Protein AF-A0A352A3E3-F1 (afdb_monomer_lite)

Foldseek 3Di:
DAEDEDDDDDDDDDDDDPVVSVVVVVVVVVCLPLLNVLLVCLVVVHARPDLVNLDLVNSVVSCVVVVNDHDPVSSVSSVVVSVCVVPHHYDYDDDAPLVVVLVVLVVCQVVVVVVVLVVVLVVCVVVVDDSVVSVPVVDPVSVVVSVVVSVVVSVVSRPD

pLDDT: mean 92.01, std 4.52, range [72.94, 98.19]

Secondary structure (DSSP, 8-state):
--EEE-------PPS--HHHHHHHHHHHHHHTSHHHHHHHHHHHTPPPSSTTTS-HHHHHHHHHHTT----HHHHHHHHHHHHHHHHSEEE-PPP-TTHHHHHHHHHHHHHHHHHHHHHHHHHHHHTT--HHHHHTTSSHHHHHHHHHHHHHHHHHHHH-

Sequence (160 aa):
SRIAVQQGAGFAVTKNTETKEYASTVFLKWITDADRNLLFSSQSSYLPVKTRANDYEYMINLLKVKEVNITENVEKTLNIAIEQTKTYELYTSKAFNNGTEARKILEKSLLNKALEDKEKIKKEVDLGGVKEEIIEKCNNESFESWFNELEKVLNVTIYN

Radius of gyration: 23.0 Å; chains: 1; bounding box: 42×45×64 Å

Structure (mmCIF, N/CA/C/O backbone):
data_AF-A0A352A3E3-F1
#
_entry.id   AF-A0A352A3E3-F1
#
loop_
_atom_site.group_PDB
_atom_site.id
_atom_site.type_symbol
_atom_site.label_atom_id
_atom_site.label_alt_id
_atom_site.label_comp_id
_atom_site.label_asym_id
_atom_site.label_entity_id
_atom_site.label_seq_id
_atom_site.pdbx_PDB_ins_code
_atom_site.Cartn_x
_atom_site.Cartn_y
_atom_site.Cartn_z
_atom_site.occupancy
_atom_site.B_iso_or_equiv
_atom_site.auth_seq_id
_atom_site.auth_comp_id
_atom_site.auth_asym_id
_atom_site.auth_atom_id
_atom_site.pdbx_PDB_model_num
ATOM 1 N N . SER A 1 1 ? -20.157 -7.411 -6.256 1.00 72.94 1 SER A N 1
ATOM 2 C CA . SER A 1 1 ? -18.822 -7.420 -6.890 1.00 72.94 1 SER A CA 1
ATOM 3 C C . SER A 1 1 ? -17.771 -7.351 -5.798 1.00 72.94 1 SER A C 1
ATOM 5 O O . SER A 1 1 ? -18.022 -6.653 -4.821 1.00 72.94 1 SER A O 1
ATOM 7 N N . ARG A 1 2 ? -16.643 -8.068 -5.898 1.00 91.62 2 ARG A N 1
ATOM 8 C CA . ARG A 1 2 ? -15.496 -7.817 -5.005 1.00 91.62 2 ARG A CA 1
ATOM 9 C C . ARG A 1 2 ? -14.701 -6.653 -5.598 1.00 91.62 2 ARG A C 1
ATOM 11 O O . ARG A 1 2 ? -14.356 -6.715 -6.773 1.00 91.62 2 ARG A O 1
ATOM 18 N N . ILE A 1 3 ? -14.477 -5.601 -4.818 1.00 91.25 3 ILE A N 1
ATOM 19 C CA . ILE A 1 3 ? -13.818 -4.366 -5.263 1.00 91.25 3 ILE A CA 1
ATOM 20 C C . ILE A 1 3 ? -12.516 -4.213 -4.476 1.00 91.25 3 ILE A C 1
ATOM 22 O O . ILE A 1 3 ? -12.510 -4.427 -3.263 1.00 91.25 3 ILE A O 1
ATOM 26 N N . ALA A 1 4 ? -11.425 -3.853 -5.152 1.00 89.81 4 ALA A N 1
ATOM 27 C CA . ALA A 1 4 ? -10.144 -3.562 -4.509 1.00 89.81 4 ALA A CA 1
ATOM 28 C C . ALA A 1 4 ? -9.565 -2.233 -5.007 1.00 89.81 4 ALA A C 1
ATOM 30 O O . ALA A 1 4 ? -9.546 -1.951 -6.206 1.00 89.81 4 ALA A O 1
ATOM 31 N N . VAL A 1 5 ? -9.066 -1.420 -4.071 1.00 87.69 5 VAL A N 1
ATOM 32 C CA . VAL A 1 5 ? -8.301 -0.214 -4.404 1.00 87.69 5 VAL A CA 1
ATOM 33 C C . VAL A 1 5 ? -6.963 -0.640 -4.995 1.00 87.69 5 VAL A C 1
ATOM 35 O O . VAL A 1 5 ? -6.206 -1.372 -4.360 1.00 87.69 5 VAL A O 1
ATOM 38 N N . GLN A 1 6 ? -6.628 -0.111 -6.165 1.00 85.75 6 GLN A N 1
ATOM 39 C CA . GLN A 1 6 ? -5.294 -0.207 -6.736 1.00 85.75 6 GLN A CA 1
ATOM 40 C C . GLN A 1 6 ? -4.530 1.099 -6.488 1.00 85.75 6 GLN A C 1
ATOM 42 O O . GLN A 1 6 ? -4.910 2.169 -6.977 1.00 85.75 6 GLN A O 1
ATOM 47 N N . GLN A 1 7 ? -3.420 1.003 -5.755 1.00 79.44 7 GLN A N 1
ATOM 48 C CA . GLN A 1 7 ? -2.441 2.081 -5.627 1.00 79.44 7 GLN A CA 1
ATOM 49 C C . GLN A 1 7 ? -1.139 1.647 -6.295 1.00 79.44 7 GLN A C 1
ATOM 51 O O . GLN A 1 7 ? -0.550 0.633 -5.931 1.00 79.44 7 GLN A O 1
ATOM 56 N N . GLY A 1 8 ? -0.718 2.398 -7.309 1.00 76.69 8 GLY A N 1
ATOM 57 C CA . GLY A 1 8 ? 0.560 2.188 -7.978 1.00 76.69 8 GLY A CA 1
ATOM 58 C C . GLY A 1 8 ? 1.622 3.154 -7.464 1.00 76.69 8 GLY A C 1
ATOM 59 O O . GLY A 1 8 ? 1.307 4.264 -7.039 1.00 76.69 8 GLY A O 1
ATOM 60 N N . ALA A 1 9 ? 2.885 2.753 -7.575 1.00 73.69 9 ALA A N 1
ATOM 61 C CA . ALA A 1 9 ? 3.996 3.693 -7.603 1.00 73.69 9 ALA A CA 1
ATOM 62 C C . ALA A 1 9 ? 4.257 4.109 -9.057 1.00 73.69 9 ALA A C 1
ATOM 64 O O . ALA A 1 9 ? 4.229 3.280 -9.968 1.00 73.69 9 ALA A O 1
ATOM 65 N N . GLY A 1 10 ? 4.485 5.402 -9.274 1.00 80.62 10 GLY A N 1
ATOM 66 C CA . GLY A 1 10 ? 4.857 5.948 -10.574 1.00 80.62 10 GLY A CA 1
ATOM 67 C C . GLY A 1 10 ? 6.340 6.287 -10.623 1.00 80.62 10 GLY A C 1
ATOM 68 O O . GLY A 1 10 ? 6.933 6.669 -9.617 1.00 80.62 10 GLY A O 1
ATOM 69 N N . PHE A 1 11 ? 6.925 6.202 -11.813 1.00 87.25 11 PHE A N 1
ATOM 70 C CA . PHE A 1 11 ? 8.217 6.814 -12.097 1.00 87.25 11 PHE A CA 1
ATOM 71 C C . PHE A 1 11 ? 7.994 8.124 -12.850 1.00 87.25 11 PHE A C 1
ATOM 73 O O . PHE A 1 11 ? 7.153 8.187 -13.746 1.00 87.25 11 PHE A O 1
ATOM 80 N N . ALA A 1 12 ? 8.765 9.154 -12.512 1.00 90.50 12 ALA A N 1
ATOM 81 C CA . ALA A 1 12 ? 8.785 10.420 -13.234 1.00 90.50 12 ALA A CA 1
ATOM 82 C C . ALA A 1 12 ? 10.210 10.716 -13.706 1.00 90.50 12 ALA A C 1
ATOM 84 O O . ALA A 1 12 ? 11.168 10.545 -12.950 1.00 90.50 12 ALA A O 1
ATOM 85 N N . VAL A 1 13 ? 10.344 11.173 -14.950 1.00 92.50 13 VAL A N 1
ATOM 86 C CA . VAL A 1 13 ? 11.597 11.732 -15.464 1.00 92.50 13 VAL A CA 1
ATOM 87 C C . VAL A 1 13 ? 11.525 13.241 -15.280 1.00 92.50 13 VAL A C 1
ATOM 89 O O . VAL A 1 13 ? 10.585 13.883 -15.745 1.00 92.50 13 VAL A O 1
ATOM 92 N N . THR A 1 14 ? 12.487 13.805 -14.557 1.00 93.81 14 THR A N 1
ATOM 93 C CA . THR A 1 14 ? 12.590 15.251 -14.355 1.00 93.81 14 THR A CA 1
ATOM 94 C C . THR A 1 14 ? 13.481 15.872 -15.422 1.00 93.81 14 THR A C 1
ATOM 96 O O . THR A 1 14 ? 14.372 15.214 -15.959 1.00 93.81 14 THR A O 1
ATOM 99 N N . LYS A 1 15 ? 13.243 17.154 -15.718 1.00 95.62 15 LYS A N 1
ATOM 100 C CA . LYS A 1 15 ? 13.989 17.895 -16.739 1.00 95.62 15 LYS A CA 1
ATOM 101 C C . LYS A 1 15 ? 15.498 17.842 -16.472 1.00 95.62 15 LYS A C 1
ATOM 103 O O . LYS A 1 15 ? 15.952 18.219 -15.389 1.00 95.62 15 LYS A O 1
ATOM 108 N N . ASN A 1 16 ? 16.266 17.404 -17.463 1.00 96.00 16 ASN A N 1
ATOM 109 C CA . ASN A 1 16 ? 17.717 17.264 -17.401 1.00 96.00 16 ASN A CA 1
ATOM 110 C C . ASN A 1 16 ? 18.347 17.378 -18.805 1.00 96.00 16 ASN A C 1
ATOM 112 O O . ASN A 1 16 ? 17.756 17.943 -19.720 1.00 96.00 16 ASN A O 1
ATOM 116 N N . THR A 1 17 ? 19.577 16.888 -18.979 1.00 97.88 17 THR A N 1
ATOM 117 C CA . THR A 1 17 ? 20.173 16.723 -20.309 1.00 97.88 17 THR A CA 1
ATOM 118 C C . THR A 1 17 ? 19.484 15.596 -21.074 1.00 97.88 17 THR A C 1
ATOM 120 O O . THR A 1 17 ? 19.118 14.576 -20.485 1.00 97.88 17 THR A O 1
ATOM 123 N N . GLU A 1 18 ? 19.404 15.731 -22.398 1.00 97.50 18 GLU A N 1
ATOM 124 C CA . GLU A 1 18 ? 18.793 14.736 -23.292 1.00 97.50 18 GLU A CA 1
ATOM 125 C C . GLU A 1 18 ? 19.356 13.323 -23.066 1.00 97.50 18 GLU A C 1
ATOM 127 O O . GLU A 1 18 ? 18.613 12.351 -22.966 1.00 97.50 18 GLU A O 1
ATOM 132 N N . THR A 1 19 ? 20.674 13.200 -22.876 1.00 98.19 19 THR A N 1
ATOM 133 C CA . THR A 1 19 ? 21.323 11.912 -22.589 1.00 98.19 19 THR A CA 1
ATOM 134 C C . THR A 1 19 ? 20.812 11.267 -21.300 1.00 98.19 19 THR A C 1
ATOM 136 O O . THR A 1 19 ? 20.608 10.054 -21.264 1.00 98.19 19 THR A O 1
ATOM 139 N N . LYS A 1 20 ? 20.604 12.051 -20.234 1.00 97.88 20 LYS A N 1
ATOM 140 C CA . LYS A 1 20 ? 20.118 11.529 -18.948 1.00 97.88 20 LYS A CA 1
ATOM 141 C C . LYS A 1 20 ? 18.644 11.154 -19.029 1.00 97.88 20 LYS A C 1
ATOM 143 O O . LYS A 1 20 ? 18.279 10.082 -18.562 1.00 97.88 20 LYS A O 1
ATOM 148 N N . GLU A 1 21 ? 17.827 11.987 -19.665 1.00 98.00 21 GLU A N 1
ATOM 149 C CA . GLU A 1 21 ? 16.402 11.709 -19.885 1.00 98.00 21 GLU A CA 1
ATOM 150 C C . GLU A 1 21 ? 16.200 10.445 -20.742 1.00 98.00 21 GLU A C 1
ATOM 152 O O . GLU A 1 21 ? 15.387 9.572 -20.411 1.00 98.00 21 GLU A O 1
ATOM 157 N N . TYR A 1 22 ? 17.005 10.285 -21.799 1.00 97.75 22 TYR A N 1
ATOM 158 C CA . TYR A 1 22 ? 17.016 9.078 -22.622 1.00 97.75 22 TYR A CA 1
ATOM 159 C C . TYR A 1 22 ? 17.450 7.847 -21.819 1.00 97.75 22 TYR A C 1
ATOM 161 O O . TYR A 1 22 ? 16.757 6.828 -21.833 1.00 97.75 22 TYR A O 1
ATOM 1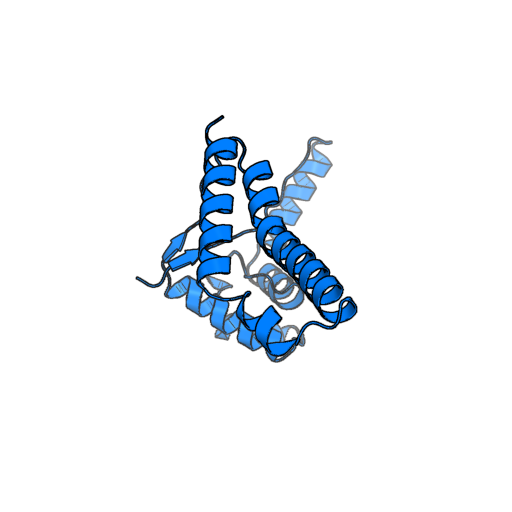69 N N . ALA A 1 23 ? 18.545 7.939 -21.055 1.00 97.75 23 ALA A N 1
ATOM 170 C CA . ALA A 1 23 ? 19.007 6.845 -20.201 1.00 97.75 23 ALA A CA 1
ATOM 171 C C . ALA A 1 23 ? 17.950 6.431 -19.159 1.00 97.75 23 ALA A C 1
ATOM 173 O O . ALA A 1 23 ? 17.724 5.235 -18.964 1.00 97.75 23 ALA A O 1
ATOM 174 N N . SER A 1 24 ? 17.246 7.393 -18.548 1.00 97.50 24 SER A N 1
ATOM 175 C CA . SER A 1 24 ? 16.110 7.115 -17.660 1.00 97.50 24 SER A CA 1
ATOM 176 C C . SER A 1 24 ? 15.004 6.349 -18.385 1.00 97.50 24 SER A C 1
ATOM 178 O O . SER A 1 24 ? 14.495 5.366 -17.854 1.00 97.50 24 SER A O 1
ATOM 180 N N . THR A 1 25 ? 14.673 6.727 -19.620 1.00 95.94 25 THR A N 1
ATOM 181 C CA . THR A 1 25 ? 13.659 6.026 -20.426 1.00 95.94 25 THR A CA 1
ATOM 182 C C . THR A 1 25 ? 14.080 4.590 -20.757 1.00 95.94 25 THR A C 1
ATOM 184 O O . THR A 1 25 ? 13.271 3.664 -20.648 1.00 95.94 25 THR A O 1
ATOM 187 N N . VAL A 1 26 ? 15.355 4.370 -21.102 1.00 97.50 26 VAL A N 1
ATOM 188 C CA . VAL A 1 26 ? 15.902 3.021 -21.330 1.00 97.50 26 VAL A CA 1
ATOM 189 C C . VAL A 1 26 ? 15.830 2.183 -20.054 1.00 97.50 26 VAL A C 1
ATOM 191 O O . VAL A 1 26 ? 15.393 1.034 -20.110 1.00 97.50 26 VAL A O 1
ATOM 194 N N . PHE A 1 27 ? 16.192 2.756 -18.903 1.00 96.62 27 PHE A N 1
ATOM 195 C CA . PHE A 1 27 ? 16.073 2.080 -17.613 1.00 96.62 27 PHE A CA 1
ATOM 196 C C . PHE A 1 27 ? 14.619 1.713 -17.288 1.00 96.62 27 PHE A C 1
ATOM 198 O O . PHE A 1 27 ? 14.357 0.577 -16.904 1.00 96.62 27 PHE A O 1
ATOM 205 N N . LEU A 1 28 ? 13.663 2.623 -17.504 1.00 95.19 28 LEU A N 1
ATOM 206 C CA . LEU A 1 28 ? 12.240 2.352 -17.272 1.00 95.19 28 LEU A CA 1
ATOM 207 C C . LEU A 1 28 ? 11.718 1.225 -18.168 1.00 95.19 28 LEU A C 1
ATOM 209 O O . LEU A 1 28 ? 11.002 0.338 -17.701 1.00 95.19 28 LEU A O 1
ATOM 213 N N . LYS A 1 29 ? 12.122 1.200 -19.441 1.00 94.69 29 LYS A N 1
ATOM 214 C CA . LYS A 1 29 ? 11.813 0.081 -20.342 1.00 94.69 29 LYS A CA 1
ATOM 215 C C . LYS A 1 29 ? 12.441 -1.227 -19.854 1.00 94.69 29 LYS A C 1
ATOM 217 O O . LYS A 1 29 ? 11.808 -2.274 -19.931 1.00 94.69 29 LYS A O 1
ATOM 222 N N . TRP A 1 30 ? 13.673 -1.167 -19.354 1.00 95.88 30 TRP A N 1
ATOM 223 C CA . TRP A 1 30 ? 14.402 -2.327 -18.850 1.00 95.88 30 TRP A CA 1
ATOM 224 C C . TRP A 1 30 ? 13.774 -2.899 -17.572 1.00 95.88 30 TRP A C 1
ATOM 226 O O . TRP A 1 30 ? 13.517 -4.099 -17.531 1.00 95.88 30 TRP A O 1
ATOM 236 N N . ILE A 1 31 ? 13.468 -2.075 -16.563 1.00 93.81 31 ILE A N 1
ATOM 237 C CA . ILE A 1 31 ? 12.931 -2.535 -15.266 1.00 93.81 31 ILE A CA 1
ATOM 238 C C . ILE A 1 31 ? 11.471 -2.994 -15.350 1.00 93.81 31 ILE A C 1
ATOM 240 O O . ILE A 1 31 ? 11.026 -3.757 -14.500 1.00 93.81 31 ILE A O 1
ATOM 244 N N . THR A 1 32 ? 10.720 -2.552 -16.366 1.00 92.88 32 THR A N 1
ATOM 245 C CA . THR A 1 32 ? 9.319 -2.962 -16.591 1.00 92.88 32 THR A CA 1
ATOM 246 C C . THR A 1 32 ? 9.173 -4.195 -17.488 1.00 92.88 32 THR A C 1
ATOM 248 O O . THR A 1 32 ? 8.050 -4.625 -17.761 1.00 92.88 32 THR A O 1
ATOM 251 N N . ASP A 1 33 ? 10.280 -4.775 -17.952 1.00 95.25 33 ASP A N 1
ATOM 252 C CA . ASP A 1 33 ? 10.293 -6.077 -18.621 1.00 95.25 33 ASP A CA 1
ATOM 253 C C . ASP A 1 33 ? 9.866 -7.198 -17.658 1.00 95.25 33 ASP A C 1
ATOM 255 O O . ASP A 1 33 ? 10.153 -7.118 -16.467 1.00 95.25 33 ASP A O 1
ATOM 259 N N . ALA A 1 34 ? 9.189 -8.238 -18.154 1.00 93.88 34 ALA A N 1
ATOM 260 C CA . ALA A 1 34 ? 8.462 -9.194 -17.309 1.00 93.88 34 ALA A CA 1
ATOM 261 C C . ALA A 1 34 ? 9.340 -9.845 -16.226 1.00 93.88 34 ALA A C 1
ATOM 263 O O . ALA A 1 34 ? 8.973 -9.813 -15.054 1.00 93.88 34 ALA A O 1
ATOM 264 N N . ASP A 1 35 ? 10.510 -10.370 -16.597 1.00 95.25 35 ASP A N 1
ATOM 265 C CA . ASP A 1 35 ? 11.394 -11.067 -15.657 1.00 95.25 35 ASP A CA 1
ATOM 266 C C . ASP A 1 35 ? 11.970 -10.116 -14.613 1.00 95.25 35 ASP A C 1
ATOM 268 O O . ASP A 1 35 ? 11.916 -10.365 -13.412 1.00 95.25 35 ASP A O 1
ATOM 272 N N . ARG A 1 36 ? 12.526 -8.995 -15.072 1.00 94.62 36 ARG A N 1
ATOM 273 C CA . ARG A 1 36 ? 13.188 -8.022 -14.195 1.00 94.62 36 ARG A CA 1
ATOM 274 C C . ARG A 1 36 ? 12.195 -7.366 -13.257 1.00 94.62 36 ARG A C 1
ATOM 276 O O . ARG A 1 36 ? 12.497 -7.178 -12.083 1.00 94.62 36 ARG A O 1
ATOM 283 N N . ASN A 1 37 ? 11.014 -7.047 -13.774 1.00 93.50 37 ASN A N 1
ATOM 284 C CA . ASN A 1 37 ? 9.953 -6.469 -12.985 1.00 93.50 37 ASN A CA 1
ATOM 285 C C . ASN A 1 37 ? 9.452 -7.456 -11.935 1.00 93.50 37 ASN A C 1
ATOM 287 O O . ASN A 1 37 ? 9.289 -7.056 -10.792 1.00 93.50 37 ASN A O 1
ATOM 291 N N . LEU A 1 38 ? 9.280 -8.731 -12.289 1.00 93.00 38 LEU A N 1
ATOM 292 C CA . LEU A 1 38 ? 8.871 -9.762 -11.342 1.00 93.00 38 LEU A CA 1
ATOM 293 C C . LEU A 1 38 ? 9.885 -9.942 -10.210 1.00 93.00 38 LEU A C 1
ATOM 295 O O . LEU A 1 38 ? 9.484 -9.964 -9.052 1.00 93.00 38 LEU A O 1
ATOM 299 N N . LEU A 1 39 ? 11.180 -9.997 -10.532 1.00 93.62 39 LEU A N 1
ATOM 300 C CA . LEU A 1 39 ? 12.247 -10.091 -9.528 1.00 93.62 39 LEU A CA 1
ATOM 301 C C . LEU A 1 39 ? 12.285 -8.858 -8.618 1.00 93.62 39 LEU A C 1
ATOM 303 O O . LEU A 1 39 ? 12.389 -8.978 -7.399 1.00 93.62 39 LEU A O 1
ATOM 307 N N . PHE A 1 40 ? 12.165 -7.663 -9.200 1.00 92.12 40 PHE A N 1
ATOM 308 C CA . PHE A 1 40 ? 12.081 -6.429 -8.426 1.00 92.12 40 PHE A CA 1
ATOM 309 C C . PHE A 1 40 ? 10.861 -6.441 -7.496 1.00 92.12 40 PHE A C 1
ATOM 311 O O . PHE A 1 40 ? 10.981 -6.161 -6.303 1.00 92.12 40 PHE A O 1
ATOM 318 N N . SER A 1 41 ? 9.691 -6.793 -8.026 1.00 90.38 41 SER A N 1
ATOM 319 C CA . SER A 1 41 ? 8.421 -6.852 -7.305 1.00 90.38 41 SER A CA 1
ATOM 320 C C . SER A 1 41 ? 8.457 -7.869 -6.163 1.00 90.38 41 SER A C 1
ATOM 322 O O . SER A 1 41 ? 8.095 -7.528 -5.039 1.00 90.38 41 SER A O 1
ATOM 324 N N . SER A 1 42 ? 8.999 -9.068 -6.395 1.00 88.44 42 SER A N 1
ATOM 325 C CA . SER A 1 42 ? 9.100 -10.113 -5.372 1.00 88.44 42 SER A CA 1
ATOM 326 C C . SER A 1 42 ? 10.021 -9.735 -4.211 1.00 88.44 42 SER A C 1
ATOM 328 O O . SER A 1 42 ? 9.797 -10.159 -3.083 1.00 88.44 42 SER A O 1
ATOM 330 N N . GLN A 1 43 ? 11.054 -8.929 -4.468 1.00 89.44 43 GLN A N 1
ATOM 331 C CA . GLN A 1 43 ? 12.002 -8.480 -3.443 1.00 89.44 43 GLN A CA 1
ATOM 332 C C . GLN A 1 43 ? 11.551 -7.204 -2.721 1.00 89.44 43 GLN A C 1
ATOM 334 O O . GLN A 1 43 ? 11.924 -6.980 -1.573 1.00 89.44 43 GLN A O 1
ATOM 339 N N . SER A 1 44 ? 10.745 -6.370 -3.379 1.00 87.50 44 SER A N 1
ATOM 340 C CA . SER A 1 44 ? 10.239 -5.103 -2.832 1.00 87.50 44 SER A CA 1
ATOM 341 C C . SER A 1 44 ? 8.804 -5.188 -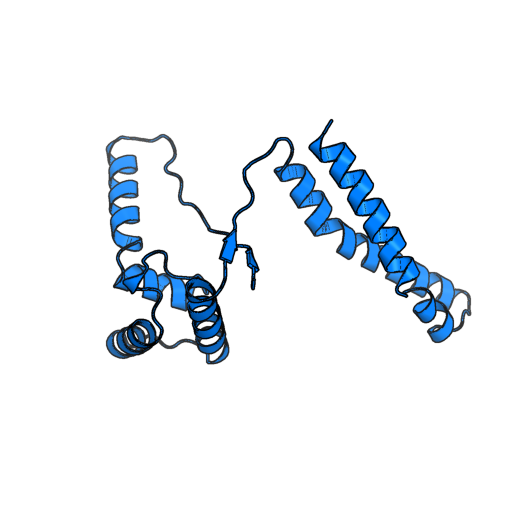2.306 1.00 87.50 44 SER A C 1
ATOM 343 O O . SER A 1 44 ? 8.262 -4.181 -1.858 1.00 87.50 44 SER A O 1
ATOM 345 N N . SER A 1 45 ? 8.191 -6.378 -2.342 1.00 84.44 45 SER A N 1
ATOM 346 C CA . SER A 1 45 ? 6.777 -6.606 -2.000 1.00 84.44 45 SER A CA 1
ATOM 347 C C . SER A 1 45 ? 5.796 -5.761 -2.832 1.00 84.44 45 SER A C 1
ATOM 349 O O . SER A 1 45 ? 4.697 -5.447 -2.380 1.00 84.44 45 SER A O 1
ATOM 351 N N . TYR A 1 46 ? 6.190 -5.398 -4.056 1.00 88.06 46 TYR A N 1
ATOM 352 C CA . TYR A 1 46 ? 5.305 -4.806 -5.061 1.00 88.06 46 TYR A CA 1
ATOM 353 C C . TYR A 1 46 ? 4.651 -5.893 -5.915 1.00 88.06 46 TYR A C 1
ATOM 355 O O . TYR A 1 46 ? 5.122 -7.025 -5.980 1.00 88.06 46 TYR A O 1
ATOM 363 N N . LEU A 1 47 ? 3.602 -5.522 -6.649 1.00 90.38 47 LEU A N 1
ATOM 364 C CA . LEU A 1 47 ? 3.078 -6.338 -7.741 1.00 90.38 47 LEU A CA 1
ATOM 365 C C . LEU A 1 47 ? 3.797 -6.027 -9.061 1.00 90.38 47 LEU A C 1
ATOM 367 O O . LEU A 1 47 ? 4.166 -4.872 -9.300 1.00 90.38 47 LEU A O 1
ATOM 371 N N . PRO A 1 48 ? 3.997 -7.024 -9.935 1.00 90.50 48 PRO A N 1
ATOM 372 C CA . PRO A 1 48 ? 4.450 -6.782 -11.295 1.00 90.50 48 PRO A CA 1
ATOM 373 C C . PRO A 1 48 ? 3.462 -5.912 -12.092 1.00 90.50 48 PRO A C 1
ATOM 375 O O . PRO A 1 48 ? 2.249 -5.986 -11.921 1.00 90.50 48 PRO A O 1
ATOM 378 N N . VAL A 1 49 ? 3.962 -5.097 -13.019 1.00 88.94 49 VAL A N 1
ATOM 379 C CA . VAL A 1 49 ? 3.157 -4.200 -13.869 1.00 88.94 49 VAL A CA 1
ATOM 380 C C . VAL A 1 49 ? 2.740 -4.842 -15.194 1.00 88.94 49 VAL A C 1
ATOM 382 O O . VAL A 1 49 ? 1.892 -4.308 -15.906 1.00 88.94 49 VAL A O 1
ATOM 385 N N . LYS A 1 50 ? 3.337 -5.982 -15.565 1.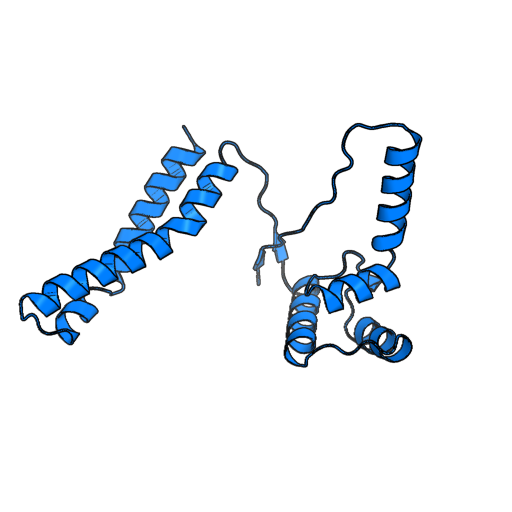00 89.19 50 LYS A N 1
ATOM 386 C CA . LYS A 1 50 ? 2.988 -6.726 -16.784 1.00 89.19 50 LYS A CA 1
ATOM 387 C C . LYS A 1 50 ? 2.032 -7.861 -16.447 1.00 89.19 50 LYS A C 1
ATOM 389 O O . LYS A 1 50 ? 2.335 -8.677 -15.587 1.00 89.19 50 LYS A O 1
ATOM 394 N N . THR A 1 51 ? 0.939 -7.989 -17.198 1.00 86.12 51 THR A N 1
ATOM 395 C CA . THR A 1 51 ? -0.055 -9.064 -17.016 1.00 86.12 51 THR A CA 1
ATOM 396 C C . THR A 1 51 ? 0.576 -10.454 -17.001 1.00 86.12 51 THR A C 1
ATOM 398 O O . THR A 1 51 ? 0.251 -11.253 -16.138 1.00 86.12 51 THR A O 1
ATOM 401 N N . ARG A 1 52 ? 1.535 -10.725 -17.900 1.00 85.94 52 ARG A N 1
ATOM 402 C CA . ARG A 1 52 ? 2.257 -12.009 -17.938 1.00 85.94 52 ARG A CA 1
ATOM 403 C C . ARG A 1 52 ? 3.085 -12.277 -16.674 1.00 85.94 52 ARG A C 1
ATOM 405 O O . ARG A 1 52 ? 3.259 -13.430 -16.314 1.00 85.94 52 ARG A O 1
ATOM 412 N N . ALA A 1 53 ? 3.607 -11.229 -16.039 1.00 87.12 53 ALA A N 1
ATOM 413 C CA . ALA A 1 53 ? 4.364 -11.345 -14.796 1.00 87.12 53 ALA A CA 1
ATOM 414 C C . ALA A 1 53 ? 3.446 -11.459 -13.563 1.00 87.12 53 ALA A C 1
ATOM 416 O O . ALA A 1 53 ? 3.875 -11.992 -12.548 1.00 87.12 53 ALA A O 1
ATOM 417 N N . ASN A 1 54 ? 2.182 -11.024 -13.656 1.00 86.81 54 ASN A N 1
ATOM 418 C CA . ASN A 1 54 ? 1.138 -11.280 -12.654 1.00 86.81 54 ASN A CA 1
ATOM 419 C C . ASN A 1 54 ? 0.578 -12.703 -12.782 1.00 86.81 54 ASN A C 1
ATOM 421 O O . ASN A 1 54 ? -0.616 -12.923 -13.009 1.00 86.81 54 ASN A O 1
ATOM 425 N N . ASP A 1 55 ? 1.460 -13.684 -12.650 1.00 92.25 55 ASP A N 1
ATOM 426 C CA . ASP A 1 55 ? 1.099 -15.088 -12.668 1.00 92.25 55 ASP A CA 1
ATOM 427 C C . ASP A 1 55 ? 1.932 -15.870 -11.653 1.00 92.25 55 ASP A C 1
ATOM 429 O O . ASP A 1 55 ? 3.155 -15.739 -11.607 1.00 92.25 55 ASP A O 1
ATOM 433 N N . TYR A 1 56 ? 1.255 -16.654 -10.815 1.00 92.00 56 TYR A N 1
ATOM 434 C CA . TYR A 1 56 ? 1.893 -17.353 -9.703 1.00 92.00 56 TYR A CA 1
ATOM 435 C C . TYR A 1 56 ? 2.875 -18.424 -10.193 1.00 92.00 56 TYR A C 1
ATOM 437 O O . TYR A 1 56 ? 4.009 -18.478 -9.721 1.00 92.00 56 TYR A O 1
ATOM 445 N N . GLU A 1 57 ? 2.492 -19.211 -11.200 1.00 93.62 57 GLU A N 1
ATOM 446 C CA . GLU A 1 57 ? 3.371 -20.232 -11.776 1.00 93.62 57 GLU A CA 1
ATOM 447 C C . GLU A 1 57 ? 4.589 -19.588 -12.439 1.00 93.62 57 GLU A C 1
ATOM 449 O O . GLU A 1 57 ? 5.722 -20.045 -12.270 1.00 93.62 57 GLU A O 1
ATOM 454 N N . TYR A 1 58 ? 4.383 -18.484 -13.161 1.00 93.75 58 TYR A N 1
ATOM 455 C CA . TYR A 1 58 ? 5.491 -17.724 -13.737 1.00 93.75 58 TYR A CA 1
ATOM 456 C C . TYR A 1 58 ? 6.455 -17.200 -12.661 1.00 93.75 58 TYR A C 1
ATOM 458 O O . TYR A 1 58 ? 7.673 -17.325 -12.810 1.00 93.75 58 TYR A O 1
ATOM 466 N N . MET A 1 59 ? 5.914 -16.665 -11.563 1.00 93.06 59 MET A N 1
ATOM 467 C CA . MET A 1 59 ? 6.677 -16.177 -10.415 1.00 93.06 59 MET A CA 1
ATOM 468 C C . MET A 1 59 ? 7.548 -17.266 -9.797 1.00 93.06 59 MET A C 1
ATOM 470 O O . MET A 1 59 ? 8.765 -17.097 -9.734 1.00 93.06 59 MET A O 1
ATOM 474 N N . ILE A 1 60 ? 6.954 -18.384 -9.376 1.00 93.12 60 ILE A N 1
ATOM 475 C CA . ILE A 1 60 ? 7.686 -19.463 -8.699 1.00 93.12 60 ILE A CA 1
ATOM 476 C C . ILE A 1 60 ? 8.773 -20.046 -9.606 1.00 93.12 60 ILE A C 1
ATOM 478 O O . ILE A 1 60 ? 9.910 -20.246 -9.166 1.00 93.12 60 ILE A O 1
ATOM 482 N N . ASN A 1 61 ? 8.467 -20.247 -10.892 1.00 94.88 61 ASN A N 1
ATOM 483 C CA . ASN A 1 61 ? 9.449 -20.740 -11.853 1.00 94.88 61 ASN A CA 1
ATOM 484 C C . ASN A 1 61 ? 10.623 -19.769 -12.027 1.00 94.88 61 ASN A C 1
ATOM 486 O O . ASN A 1 61 ? 11.779 -20.197 -12.004 1.00 94.88 61 ASN A O 1
ATOM 490 N N . LEU A 1 62 ? 10.356 -18.467 -12.166 1.00 94.44 62 LEU A N 1
ATOM 491 C CA . LEU A 1 62 ? 11.420 -17.481 -12.331 1.00 94.44 62 LEU A CA 1
ATOM 492 C C . LEU A 1 62 ? 12.279 -17.346 -11.068 1.00 94.44 62 LEU A C 1
ATOM 494 O O . LEU A 1 62 ? 13.504 -17.316 -11.184 1.00 94.44 62 LEU A O 1
ATOM 498 N N . LEU A 1 63 ? 11.665 -17.295 -9.881 1.00 92.94 63 LEU A N 1
ATOM 499 C CA . LEU A 1 63 ? 12.383 -17.220 -8.603 1.00 92.94 63 LEU A CA 1
ATOM 500 C C . LEU A 1 63 ? 13.331 -18.407 -8.430 1.00 92.94 63 LEU A C 1
ATOM 502 O O . LEU A 1 63 ? 14.491 -18.217 -8.071 1.00 92.94 63 LEU A O 1
ATOM 506 N N . LYS A 1 64 ? 12.873 -19.611 -8.791 1.00 94.50 64 LYS A N 1
ATOM 507 C CA . LYS A 1 64 ? 13.697 -20.822 -8.786 1.00 94.50 64 LYS A CA 1
ATOM 508 C C . LYS A 1 64 ? 14.854 -20.746 -9.785 1.00 94.50 64 LYS A C 1
ATOM 510 O O . LYS A 1 64 ? 15.987 -21.021 -9.412 1.00 94.50 64 LYS A O 1
ATOM 515 N N . VAL A 1 65 ? 14.592 -20.358 -11.038 1.00 95.56 65 VAL A N 1
ATOM 516 C CA . VAL A 1 65 ? 15.626 -20.239 -12.092 1.00 95.56 65 VAL A CA 1
ATOM 517 C C . VAL A 1 65 ? 16.674 -19.175 -11.754 1.00 95.56 65 VAL A C 1
ATOM 519 O O . VAL A 1 65 ? 17.828 -19.293 -12.159 1.00 95.56 65 VAL A O 1
ATOM 522 N N . LYS A 1 66 ? 16.275 -18.117 -11.045 1.00 94.62 66 LYS A N 1
ATOM 523 C CA . LYS A 1 66 ? 17.145 -17.001 -10.654 1.00 94.62 66 LYS A CA 1
ATOM 524 C C . LYS A 1 66 ? 17.734 -17.146 -9.254 1.00 94.62 66 LYS A C 1
ATOM 526 O O . LYS A 1 66 ? 18.424 -16.229 -8.822 1.00 94.62 66 LYS A O 1
ATOM 531 N N . GLU A 1 67 ? 17.460 -18.259 -8.575 1.00 94.31 67 GLU A N 1
ATOM 532 C CA . GLU A 1 67 ? 17.935 -18.550 -7.217 1.00 94.31 67 GLU A CA 1
ATOM 533 C C . GLU A 1 67 ? 17.588 -17.431 -6.212 1.00 94.31 67 GLU A C 1
ATOM 535 O O . GLU A 1 67 ? 18.351 -17.116 -5.298 1.00 94.31 67 GLU A O 1
ATOM 540 N N . VAL A 1 68 ? 16.417 -16.808 -6.386 1.00 92.12 68 VAL A N 1
ATOM 541 C CA . VAL A 1 68 ? 15.921 -15.750 -5.501 1.00 92.12 68 VAL A CA 1
ATOM 542 C C . VAL A 1 68 ? 15.014 -16.355 -4.442 1.00 92.12 68 VAL A C 1
ATOM 544 O O . VAL A 1 68 ? 13.944 -16.878 -4.743 1.00 92.12 68 VAL A O 1
ATOM 547 N N . ASN A 1 69 ? 15.425 -16.215 -3.185 1.00 91.25 69 ASN A N 1
ATOM 548 C CA . ASN A 1 69 ? 14.634 -16.633 -2.036 1.00 91.25 69 ASN A CA 1
ATOM 549 C C . ASN A 1 69 ? 13.767 -15.471 -1.538 1.00 91.25 69 ASN A C 1
ATOM 551 O O . ASN A 1 69 ? 14.272 -14.381 -1.266 1.00 91.25 69 ASN A O 1
ATOM 555 N N . ILE A 1 70 ? 12.471 -15.727 -1.377 1.00 90.19 70 ILE A N 1
ATOM 556 C CA . ILE A 1 70 ? 11.522 -14.839 -0.696 1.00 90.19 70 ILE A CA 1
ATOM 557 C C . ILE A 1 70 ? 10.984 -15.538 0.552 1.00 90.19 70 ILE A C 1
ATOM 559 O O . ILE A 1 70 ? 11.075 -16.757 0.681 1.00 90.19 70 ILE A O 1
ATOM 563 N N . THR A 1 71 ? 10.448 -14.773 1.501 1.00 91.31 71 THR A N 1
ATOM 564 C CA . THR A 1 71 ? 9.826 -15.368 2.689 1.00 91.31 71 THR A CA 1
ATOM 565 C C . THR A 1 71 ? 8.467 -15.969 2.337 1.00 91.31 71 THR A C 1
ATOM 567 O O . THR A 1 71 ? 7.787 -15.497 1.425 1.00 91.31 71 THR A O 1
ATOM 570 N N . GLU A 1 72 ? 8.025 -16.957 3.116 1.00 92.00 72 GLU A N 1
ATOM 571 C CA . GLU A 1 72 ? 6.699 -17.573 2.961 1.00 92.00 72 GLU A CA 1
ATOM 572 C C . GLU A 1 72 ? 5.566 -16.529 3.012 1.00 92.00 72 GLU A C 1
ATOM 574 O O . GLU A 1 72 ? 4.604 -16.600 2.248 1.00 92.00 72 GLU A O 1
ATOM 579 N N . ASN A 1 73 ? 5.695 -15.512 3.872 1.00 91.56 73 ASN A N 1
ATOM 580 C CA . ASN A 1 73 ? 4.716 -14.428 3.969 1.00 91.56 73 ASN A CA 1
ATOM 581 C C . ASN A 1 73 ? 4.657 -13.579 2.695 1.00 91.56 73 ASN A C 1
ATOM 583 O O . ASN A 1 73 ? 3.564 -13.202 2.270 1.00 91.56 73 ASN A O 1
ATOM 587 N N . VAL A 1 74 ? 5.808 -13.281 2.083 1.00 89.81 74 VAL A N 1
ATOM 588 C CA . VAL A 1 74 ? 5.865 -12.532 0.820 1.00 89.81 74 VAL A CA 1
ATOM 589 C C . VAL A 1 74 ? 5.233 -13.354 -0.298 1.00 89.81 74 VAL A C 1
ATOM 591 O O . VAL A 1 74 ? 4.383 -12.835 -1.015 1.00 89.81 74 VAL A O 1
ATOM 594 N N . GLU A 1 75 ? 5.564 -14.642 -0.398 1.00 91.25 75 GLU A N 1
ATOM 595 C CA . GLU A 1 75 ? 4.988 -15.530 -1.412 1.00 91.25 75 GLU A CA 1
ATOM 596 C C . GLU A 1 75 ? 3.459 -15.614 -1.299 1.00 91.25 75 GLU A C 1
ATOM 598 O O . GLU A 1 75 ? 2.750 -15.379 -2.281 1.00 91.25 75 GLU A O 1
ATOM 603 N N . LYS A 1 76 ? 2.938 -15.878 -0.092 1.00 91.75 76 LYS A N 1
ATOM 604 C CA . LYS A 1 76 ? 1.490 -15.947 0.159 1.00 91.75 76 LYS A CA 1
ATOM 605 C C . LYS A 1 76 ? 0.792 -14.632 -0.173 1.00 91.75 76 LYS A C 1
ATOM 607 O O . LYS A 1 76 ? -0.250 -14.641 -0.825 1.00 91.75 76 LYS A O 1
ATOM 612 N N . THR A 1 77 ? 1.369 -13.509 0.256 1.00 91.19 77 THR A N 1
ATOM 613 C CA . THR A 1 77 ? 0.793 -12.179 0.013 1.00 91.19 77 THR A CA 1
ATOM 614 C C . THR A 1 77 ? 0.757 -11.862 -1.479 1.00 91.19 77 THR A C 1
ATOM 616 O O . THR A 1 77 ? -0.268 -11.402 -1.977 1.00 91.19 77 THR A O 1
ATOM 619 N N . LEU A 1 78 ? 1.838 -12.155 -2.209 1.00 89.88 78 LEU A N 1
ATOM 620 C CA . LEU A 1 78 ? 1.895 -11.957 -3.656 1.00 89.88 78 LEU A CA 1
ATOM 621 C C . LEU A 1 78 ? 0.904 -12.857 -4.392 1.00 89.88 78 LEU A C 1
ATOM 623 O O . LEU A 1 78 ? 0.245 -12.377 -5.306 1.00 89.88 78 LEU A O 1
ATOM 627 N N . ASN A 1 79 ? 0.744 -14.117 -3.980 1.00 91.38 79 ASN A N 1
ATOM 628 C CA . ASN A 1 79 ? -0.235 -15.016 -4.590 1.00 91.38 79 ASN A CA 1
ATOM 629 C C . ASN A 1 79 ? -1.670 -14.479 -4.443 1.00 91.38 79 ASN A C 1
ATOM 631 O O . ASN A 1 79 ? -2.382 -14.333 -5.436 1.00 91.38 79 ASN A O 1
ATOM 635 N N . ILE A 1 80 ? -2.057 -14.086 -3.223 1.00 92.94 80 ILE A N 1
ATOM 636 C CA . ILE A 1 80 ? -3.370 -13.475 -2.957 1.00 92.94 80 ILE A CA 1
ATOM 637 C C . ILE A 1 80 ? -3.552 -12.209 -3.800 1.00 92.94 80 ILE A C 1
ATOM 639 O O . ILE A 1 80 ? -4.592 -12.017 -4.427 1.00 92.94 80 ILE A O 1
ATOM 643 N N . ALA A 1 81 ? -2.539 -11.345 -3.837 1.00 91.25 81 ALA A N 1
ATOM 644 C CA . ALA A 1 81 ? -2.604 -10.094 -4.575 1.00 91.25 81 ALA A CA 1
ATOM 645 C C . ALA A 1 81 ? -2.710 -10.328 -6.098 1.00 91.25 81 ALA A C 1
ATOM 647 O O . ALA A 1 81 ? -3.525 -9.681 -6.756 1.00 91.25 81 ALA A O 1
ATOM 648 N N . ILE A 1 82 ? -1.972 -11.298 -6.655 1.00 91.12 82 ILE A N 1
ATOM 649 C CA . ILE A 1 82 ? -2.088 -11.728 -8.060 1.00 91.12 82 ILE A CA 1
ATOM 650 C C . ILE A 1 82 ? -3.505 -12.240 -8.349 1.00 91.12 82 ILE A C 1
ATOM 652 O O . ILE A 1 82 ? -4.106 -11.831 -9.344 1.00 91.12 82 ILE A O 1
ATOM 656 N N . GLU A 1 83 ? -4.073 -13.086 -7.488 1.00 91.56 83 GLU A N 1
ATOM 657 C CA . GLU A 1 83 ? -5.444 -13.585 -7.646 1.00 91.56 83 GLU A CA 1
ATOM 658 C C . GLU A 1 83 ? -6.472 -12.444 -7.622 1.00 91.56 83 GLU A C 1
ATOM 660 O O . GLU A 1 83 ? -7.379 -12.399 -8.461 1.00 91.56 83 GLU A O 1
ATOM 665 N N . GLN A 1 84 ? -6.304 -11.475 -6.718 1.00 92.12 84 GLN A N 1
ATOM 666 C CA . GLN A 1 84 ? -7.161 -10.291 -6.647 1.00 92.12 84 GLN A CA 1
ATOM 667 C C . GLN A 1 84 ? -7.125 -9.488 -7.948 1.00 92.12 84 GLN A C 1
ATOM 669 O O . GLN A 1 84 ? -8.184 -9.087 -8.428 1.00 92.12 84 GLN A O 1
ATOM 674 N N . THR A 1 85 ? -5.954 -9.326 -8.581 1.00 89.50 85 THR A N 1
ATOM 675 C CA . THR A 1 85 ? -5.873 -8.621 -9.877 1.00 89.50 85 THR A CA 1
ATOM 676 C C . THR A 1 85 ? -6.668 -9.291 -10.999 1.00 89.50 85 THR A C 1
ATOM 678 O O . THR A 1 85 ? -7.032 -8.627 -11.967 1.00 89.50 85 THR A O 1
ATOM 681 N N . LYS A 1 86 ? -6.943 -10.597 -10.876 1.00 88.50 86 LYS A N 1
ATOM 682 C CA . LYS A 1 86 ? -7.690 -11.390 -11.862 1.00 88.50 86 LYS A CA 1
ATOM 683 C C . LYS A 1 86 ? -9.188 -11.472 -11.546 1.00 88.50 86 LYS A C 1
ATOM 685 O O . LYS A 1 86 ? -9.985 -11.667 -12.458 1.00 88.50 86 LYS A O 1
ATOM 690 N N . THR A 1 87 ? -9.572 -11.369 -10.272 1.00 92.12 87 THR A N 1
ATOM 691 C CA . THR A 1 87 ? -10.932 -11.699 -9.801 1.00 92.12 87 THR A CA 1
ATOM 692 C C . THR A 1 87 ? -11.720 -10.513 -9.240 1.00 92.12 87 THR A C 1
ATOM 694 O O . THR A 1 87 ? -12.936 -10.623 -9.071 1.00 92.12 87 THR A O 1
ATOM 697 N N . TYR A 1 88 ? -11.062 -9.388 -8.940 1.00 93.50 88 TYR A N 1
ATOM 698 C CA . TYR A 1 88 ? -11.692 -8.207 -8.347 1.00 93.50 88 TYR A CA 1
ATOM 699 C C . TYR A 1 88 ? -11.828 -7.109 -9.396 1.00 93.50 88 TYR A C 1
ATOM 701 O O . TYR A 1 88 ? -11.013 -6.975 -10.308 1.00 93.50 88 TYR A O 1
ATOM 709 N N . GLU A 1 89 ? -12.843 -6.272 -9.221 1.00 92.94 89 GLU A N 1
ATOM 710 C CA . GLU A 1 89 ? -12.907 -4.993 -9.910 1.00 92.94 89 GLU A CA 1
ATOM 711 C C . GLU A 1 89 ? -11.898 -4.046 -9.252 1.00 92.94 89 GLU A C 1
ATOM 713 O O . GLU A 1 89 ? -12.072 -3.612 -8.107 1.00 92.94 89 GLU A O 1
ATOM 718 N N . LEU A 1 90 ? -10.801 -3.783 -9.961 1.00 89.88 90 LEU A N 1
ATOM 719 C CA . LEU A 1 90 ? -9.790 -2.838 -9.514 1.00 89.88 90 LEU A CA 1
ATOM 720 C C . LEU A 1 90 ? -10.247 -1.420 -9.833 1.00 89.88 90 LEU A C 1
ATOM 722 O O . LEU A 1 90 ? -10.590 -1.112 -10.975 1.00 89.88 90 LEU A O 1
ATOM 726 N N . TYR A 1 91 ? -10.189 -0.541 -8.838 1.00 89.44 91 TYR A N 1
ATOM 727 C CA . TYR A 1 91 ? -10.434 0.879 -9.045 1.00 89.44 91 TYR A CA 1
ATOM 728 C C . TYR A 1 91 ? -9.286 1.715 -8.504 1.00 89.44 91 TYR A C 1
ATOM 730 O O . TYR A 1 91 ? -8.616 1.369 -7.530 1.00 89.44 91 TYR A O 1
ATOM 738 N N . THR A 1 92 ? -9.077 2.858 -9.140 1.00 85.50 92 THR A N 1
ATOM 739 C CA . THR A 1 92 ? -8.165 3.885 -8.661 1.00 85.50 92 THR A CA 1
ATOM 740 C C . THR A 1 92 ? -8.925 5.199 -8.585 1.00 85.50 92 THR A C 1
ATOM 742 O O . THR A 1 92 ? -9.732 5.517 -9.464 1.00 85.50 92 THR A O 1
ATOM 745 N N . SER A 1 93 ? -8.720 5.949 -7.507 1.00 79.88 93 SER A N 1
ATOM 746 C CA . SER A 1 93 ? -9.365 7.248 -7.351 1.00 79.88 93 SER A CA 1
ATOM 747 C C . SER A 1 93 ? -8.812 8.215 -8.391 1.00 79.88 93 SER A C 1
ATOM 749 O O . SER A 1 93 ? -7.596 8.357 -8.536 1.00 79.88 93 SER A O 1
ATOM 751 N N . LYS A 1 94 ? -9.700 8.918 -9.100 1.00 82.88 94 LYS A N 1
ATOM 752 C CA . LYS A 1 94 ? -9.283 10.041 -9.947 1.00 82.88 94 LYS A CA 1
ATOM 753 C C . LYS A 1 94 ? -8.613 11.099 -9.076 1.00 82.88 94 LYS A C 1
ATOM 755 O O . LYS A 1 94 ? -8.994 11.280 -7.923 1.00 82.88 94 LYS A O 1
ATOM 760 N N . ALA A 1 95 ? -7.640 11.811 -9.634 1.00 84.38 95 ALA A N 1
ATOM 761 C CA . ALA A 1 95 ? -7.144 13.017 -8.991 1.00 84.38 95 ALA A CA 1
ATOM 762 C C . ALA A 1 95 ? -8.296 14.029 -8.858 1.00 84.38 95 ALA A C 1
ATOM 764 O O . ALA A 1 95 ? -9.086 14.200 -9.788 1.00 84.38 95 ALA A O 1
ATOM 765 N N . PHE A 1 96 ? -8.385 14.680 -7.704 1.00 87.88 96 PHE A N 1
ATOM 766 C CA . PHE A 1 96 ? -9.347 15.739 -7.415 1.00 87.88 96 PHE A CA 1
ATOM 767 C C . PHE A 1 96 ? -8.651 16.851 -6.620 1.00 87.88 96 PHE A C 1
ATOM 769 O O . PHE A 1 96 ? -7.584 16.634 -6.031 1.00 87.88 96 PHE A O 1
ATOM 776 N N . ASN A 1 97 ? -9.237 18.050 -6.638 1.00 89.88 97 ASN A N 1
ATOM 777 C CA . ASN A 1 97 ? -8.700 19.211 -5.929 1.00 89.88 97 ASN A CA 1
ATOM 778 C C . ASN A 1 97 ? -8.547 18.909 -4.434 1.00 89.88 97 ASN A C 1
ATOM 780 O O . ASN A 1 97 ? -9.353 18.189 -3.856 1.00 89.88 97 ASN A O 1
ATOM 784 N N . ASN A 1 98 ? -7.481 19.418 -3.817 1.00 93.31 98 ASN A N 1
ATOM 785 C CA . ASN A 1 98 ? -7.166 19.197 -2.400 1.00 93.31 98 ASN A CA 1
ATOM 786 C C . ASN A 1 98 ? -6.986 17.719 -1.983 1.00 93.31 98 ASN A C 1
ATOM 788 O O . ASN A 1 98 ? -6.885 17.423 -0.793 1.00 93.31 98 ASN A O 1
ATOM 792 N N . GLY A 1 99 ? -6.857 16.778 -2.931 1.00 91.06 99 GLY A N 1
ATOM 793 C CA . GLY A 1 99 ? -6.718 15.348 -2.630 1.00 91.06 99 GLY A CA 1
ATOM 794 C C . GLY A 1 99 ? -5.507 14.995 -1.761 1.00 91.06 99 GLY A C 1
ATOM 795 O O . GLY A 1 99 ? -5.577 14.071 -0.951 1.00 91.06 99 GLY A O 1
ATOM 796 N N . THR A 1 100 ? -4.409 15.749 -1.870 1.00 90.44 100 THR A N 1
ATOM 797 C CA . THR A 1 100 ? -3.235 15.590 -0.995 1.00 90.44 100 THR A CA 1
ATOM 798 C C . THR A 1 100 ? -3.547 15.957 0.457 1.00 90.44 100 THR A C 1
ATOM 800 O O . THR A 1 100 ? -3.143 15.231 1.363 1.00 90.44 100 THR A O 1
ATOM 803 N N . GLU A 1 101 ? -4.281 17.046 0.694 1.00 94.19 101 GLU A N 1
ATOM 804 C CA . GLU A 1 101 ? -4.663 17.459 2.051 1.00 94.19 101 GLU A CA 1
ATOM 805 C C . GLU A 1 101 ? -5.725 16.524 2.634 1.00 94.19 101 GLU A C 1
ATOM 807 O O . GLU A 1 101 ? -5.578 16.059 3.763 1.00 94.19 101 GLU A O 1
ATOM 812 N N . ALA A 1 102 ? -6.722 16.134 1.833 1.00 94.31 102 ALA A N 1
ATOM 813 C CA . ALA A 1 102 ? -7.712 15.132 2.225 1.00 94.31 102 ALA A CA 1
ATOM 814 C C . ALA A 1 102 ? -7.053 13.800 2.635 1.00 94.31 102 ALA A C 1
ATOM 816 O O . ALA A 1 102 ? -7.405 13.226 3.666 1.00 94.31 102 ALA A O 1
ATOM 817 N N . ARG A 1 103 ? -6.040 13.335 1.883 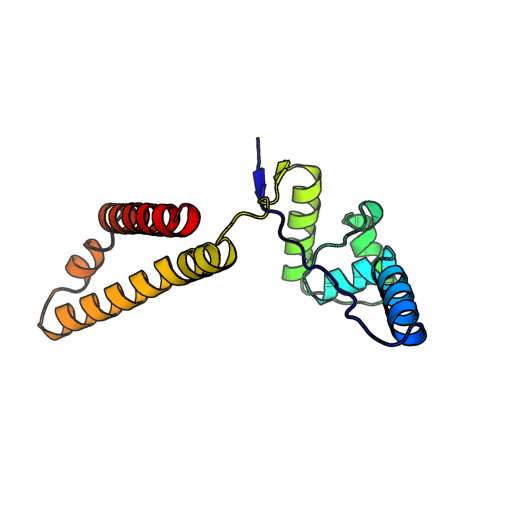1.00 91.50 103 ARG A N 1
ATOM 818 C CA . ARG A 1 103 ? -5.263 12.135 2.236 1.00 91.50 103 ARG A CA 1
ATOM 819 C C . ARG A 1 103 ? -4.557 12.292 3.586 1.00 91.50 103 ARG A C 1
ATOM 821 O O . ARG A 1 103 ? -4.674 11.397 4.417 1.00 91.50 103 ARG A O 1
ATOM 828 N N . LYS A 1 104 ? -3.888 13.424 3.840 1.00 94.06 104 LYS A N 1
ATOM 829 C CA . LYS A 1 104 ? -3.217 13.680 5.131 1.00 94.06 104 LYS A CA 1
ATOM 830 C C . LYS A 1 104 ? -4.191 13.644 6.312 1.00 94.06 104 LYS A C 1
ATOM 832 O O . LYS A 1 104 ? -3.819 13.170 7.384 1.00 94.06 104 LYS A O 1
ATOM 837 N N . ILE A 1 105 ? -5.409 14.160 6.131 1.00 96.06 105 ILE A N 1
ATOM 838 C CA . ILE A 1 105 ? -6.460 14.139 7.159 1.00 96.06 105 ILE A CA 1
ATOM 839 C C . ILE A 1 105 ? -6.904 12.699 7.422 1.00 96.06 105 ILE A C 1
ATOM 841 O O . ILE A 1 105 ? -6.886 12.261 8.572 1.00 96.06 105 ILE A O 1
ATOM 845 N N . LEU A 1 106 ? -7.235 11.949 6.366 1.00 94.38 106 LEU A N 1
ATOM 846 C CA . LEU A 1 106 ? -7.66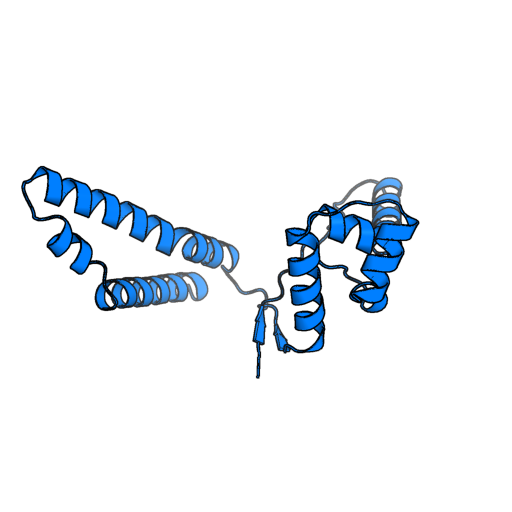9 10.554 6.472 1.00 94.38 106 LEU A CA 1
ATOM 847 C C . LEU A 1 106 ? -6.613 9.673 7.159 1.00 94.38 106 LEU A C 1
ATOM 849 O O . LEU A 1 106 ? -6.949 8.909 8.059 1.00 94.38 106 LEU A O 1
ATOM 853 N N . GLU A 1 107 ? -5.339 9.818 6.779 1.00 93.56 107 GLU A N 1
ATOM 854 C CA . GLU A 1 107 ? -4.216 9.051 7.341 1.00 93.56 107 GLU A CA 1
ATOM 855 C C . GLU A 1 107 ? -4.012 9.296 8.843 1.00 93.56 107 GLU A C 1
ATOM 857 O O . GLU A 1 107 ? -3.621 8.384 9.572 1.00 93.56 107 GLU A O 1
ATOM 862 N N . LYS A 1 108 ? -4.263 10.521 9.321 1.00 95.62 108 LYS A N 1
ATOM 863 C CA . LYS A 1 108 ? -3.978 10.914 10.710 1.00 95.62 108 LYS A CA 1
ATOM 864 C C . LYS A 1 108 ? -5.184 10.829 11.635 1.00 95.62 108 LYS A C 1
ATOM 866 O O . LYS A 1 108 ? -4.994 10.665 12.836 1.00 95.62 108 LYS A O 1
ATOM 871 N N . SER A 1 109 ? -6.399 10.950 11.106 1.00 97.00 109 SER A N 1
ATOM 872 C CA . SER A 1 109 ? -7.605 11.159 11.913 1.00 97.00 109 SER A CA 1
ATOM 873 C C . SER A 1 109 ? -7.823 10.065 12.963 1.00 97.00 109 SER A C 1
ATOM 875 O O . SER A 1 109 ? -7.940 10.372 14.150 1.00 97.00 109 SER A O 1
ATOM 877 N N . LEU A 1 110 ? -7.798 8.787 12.564 1.00 95.62 110 LEU A N 1
ATOM 878 C CA . LEU A 1 110 ? -8.038 7.685 13.504 1.00 95.62 110 LEU A CA 1
ATOM 879 C C . LEU A 1 110 ? -6.896 7.529 14.515 1.00 95.62 110 LEU A C 1
ATOM 881 O O . LEU A 1 110 ? -7.138 7.272 15.692 1.00 95.62 110 LEU A O 1
ATOM 885 N N . LEU A 1 111 ? -5.649 7.708 14.068 1.00 95.75 111 LEU A N 1
ATOM 886 C CA . LEU A 1 111 ? -4.480 7.634 14.943 1.00 95.75 111 LEU A CA 1
ATOM 887 C C . LEU A 1 111 ? -4.525 8.728 16.014 1.00 95.75 111 LEU A C 1
ATOM 889 O O . LEU A 1 111 ? -4.319 8.440 17.190 1.00 95.75 111 LEU A O 1
ATOM 893 N N . ASN A 1 112 ? -4.827 9.966 15.621 1.00 95.81 112 ASN A N 1
ATOM 894 C CA . ASN A 1 112 ? -4.965 11.082 16.552 1.00 95.81 112 ASN A CA 1
ATOM 895 C C . ASN A 1 112 ? -6.080 10.806 17.564 1.00 95.81 112 ASN A C 1
ATOM 897 O O . ASN A 1 112 ? -5.845 10.934 18.763 1.00 95.81 112 ASN A O 1
ATOM 901 N N . LYS A 1 113 ? -7.244 10.329 17.101 1.00 94.38 113 LYS A N 1
ATOM 902 C CA . LYS A 1 113 ? -8.354 9.958 17.985 1.00 94.38 113 LYS A CA 1
ATOM 903 C C . LYS A 1 113 ? -7.946 8.887 18.998 1.00 94.38 113 LYS A C 1
ATOM 905 O O . LYS A 1 113 ? -8.210 9.039 20.186 1.00 94.38 113 LYS A O 1
ATOM 910 N N . ALA A 1 114 ? -7.246 7.845 18.552 1.00 93.56 114 ALA A N 1
ATOM 911 C CA . ALA A 1 114 ? -6.765 6.781 19.429 1.00 93.56 114 ALA A CA 1
ATOM 912 C C . ALA A 1 114 ? -5.757 7.290 20.477 1.00 93.56 114 ALA A C 1
ATOM 914 O O . ALA A 1 114 ? -5.787 6.854 2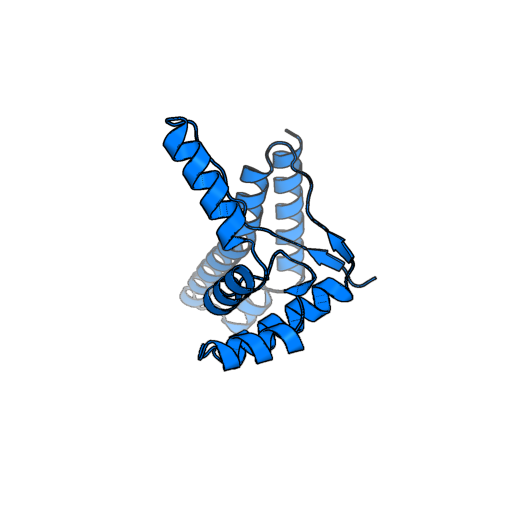1.629 1.00 93.56 114 ALA A O 1
ATOM 915 N N . LEU A 1 115 ? -4.871 8.219 20.102 1.00 95.50 115 LEU A N 1
ATOM 916 C CA . LEU A 1 115 ? -3.931 8.850 21.034 1.00 95.50 115 LEU A CA 1
ATOM 917 C C . LEU A 1 115 ? -4.655 9.731 22.058 1.00 95.50 115 LEU A C 1
ATOM 919 O O . LEU A 1 115 ? -4.354 9.654 23.248 1.00 95.50 115 LEU A O 1
ATOM 923 N N . GLU A 1 116 ? -5.627 10.528 21.621 1.00 93.62 116 GLU A N 1
ATOM 924 C CA . GLU A 1 116 ? -6.446 11.357 22.509 1.00 93.62 116 GLU A CA 1
ATOM 925 C C . GLU A 1 116 ? -7.253 10.518 23.500 1.00 93.62 116 GLU A C 1
ATOM 927 O O . GLU A 1 116 ? -7.276 10.828 24.692 1.00 93.62 116 GLU A O 1
ATOM 932 N N . ASP A 1 117 ? -7.889 9.445 23.028 1.00 92.62 117 ASP A N 1
ATOM 933 C CA . ASP A 1 117 ? -8.660 8.539 23.878 1.00 92.62 117 ASP A CA 1
ATOM 934 C C . ASP A 1 117 ? -7.760 7.851 24.898 1.00 92.62 117 ASP A C 1
ATOM 936 O O . ASP A 1 117 ? -8.091 7.809 26.081 1.00 92.62 117 ASP A O 1
ATOM 940 N N . LYS A 1 118 ? -6.572 7.403 24.481 1.00 93.38 118 LYS A N 1
ATOM 941 C CA . LYS A 1 118 ? -5.576 6.838 25.394 1.00 93.38 118 LYS A CA 1
ATOM 942 C C . LYS A 1 118 ? -5.189 7.820 26.503 1.00 93.38 118 LYS A C 1
ATOM 944 O O . LYS A 1 118 ? -5.122 7.421 27.666 1.00 93.38 118 LYS A O 1
ATOM 949 N N . GLU A 1 119 ? -4.942 9.086 26.170 1.00 94.81 119 GLU A N 1
ATOM 950 C CA . GLU A 1 119 ? -4.601 10.108 27.167 1.00 94.81 119 GLU A CA 1
ATOM 951 C C . GLU A 1 119 ? -5.780 10.436 28.096 1.00 94.81 119 GLU A C 1
ATOM 953 O O . GLU A 1 119 ? -5.573 10.651 29.291 1.00 94.81 119 GLU A O 1
ATOM 958 N N . LYS A 1 120 ? -7.021 10.433 27.588 1.00 91.62 120 LYS A N 1
ATOM 959 C CA . LYS A 1 120 ? -8.233 10.595 28.414 1.00 91.62 120 LYS A CA 1
ATOM 960 C C . LYS A 1 120 ? -8.408 9.429 29.385 1.00 91.62 120 LYS A C 1
ATOM 962 O O . LYS A 1 120 ? -8.547 9.669 30.581 1.00 91.62 120 LYS A O 1
ATOM 967 N N . ILE A 1 121 ? -8.311 8.192 28.891 1.00 93.00 121 ILE A N 1
ATOM 968 C CA . ILE A 1 121 ? -8.389 6.973 29.709 1.00 93.00 121 ILE A CA 1
ATOM 969 C C . ILE A 1 121 ? -7.340 7.026 30.820 1.00 93.00 121 ILE A C 1
ATOM 971 O O . ILE A 1 121 ? -7.663 6.802 31.983 1.00 93.00 121 ILE A O 1
ATOM 975 N N . LYS A 1 122 ? -6.090 7.366 30.482 1.00 94.31 122 LYS A N 1
ATOM 976 C CA . LYS A 1 122 ? -5.007 7.469 31.463 1.00 94.31 122 LYS A CA 1
ATOM 977 C C . LYS A 1 122 ? -5.337 8.471 32.572 1.00 94.31 122 LYS A C 1
ATOM 979 O O . LYS A 1 122 ? -5.214 8.131 33.741 1.00 94.31 122 LYS A O 1
ATOM 984 N N . LYS A 1 123 ? -5.808 9.670 32.215 1.00 94.81 123 LYS A N 1
ATOM 985 C CA . LYS A 1 123 ? -6.197 10.699 33.193 1.00 94.81 123 LYS A CA 1
ATOM 986 C C . LYS A 1 123 ? -7.348 10.251 34.093 1.00 94.81 123 LYS A C 1
ATOM 988 O O . LYS A 1 123 ? -7.298 10.502 35.290 1.00 94.81 123 LYS A O 1
ATOM 993 N N . GLU A 1 124 ? -8.376 9.611 33.539 1.00 93.56 124 GLU A N 1
ATOM 994 C CA . GLU A 1 124 ? -9.519 9.128 34.329 1.00 93.56 124 GLU A CA 1
ATOM 995 C C . GLU A 1 124 ? -9.107 8.007 35.296 1.00 93.56 124 GLU A C 1
ATOM 997 O O . GLU A 1 124 ? -9.543 8.001 36.447 1.00 93.56 124 GLU A O 1
ATOM 1002 N N . VAL A 1 125 ? -8.211 7.111 34.872 1.00 93.19 125 VAL A N 1
ATOM 1003 C CA . VAL A 1 125 ? -7.639 6.074 35.746 1.00 93.19 125 VAL A CA 1
ATOM 1004 C C . VAL A 1 125 ? -6.772 6.691 36.849 1.00 93.19 125 VAL A C 1
ATOM 1006 O O . VAL A 1 125 ? -6.911 6.313 38.010 1.00 93.19 125 VAL A O 1
ATOM 1009 N N . ASP A 1 126 ? -5.931 7.678 36.524 1.00 94.38 126 ASP A N 1
ATOM 1010 C CA . ASP A 1 126 ? -5.082 8.375 37.504 1.00 94.38 126 ASP A CA 1
ATOM 1011 C C . ASP A 1 126 ? -5.913 9.136 38.563 1.00 94.38 126 ASP A C 1
ATOM 1013 O O . ASP A 1 126 ? -5.461 9.330 39.692 1.00 94.38 126 ASP A O 1
ATOM 1017 N N . LEU A 1 127 ? -7.148 9.531 38.226 1.00 95.00 127 LEU A N 1
ATOM 1018 C CA . LEU A 1 127 ? -8.120 10.142 39.144 1.00 95.00 127 LEU A CA 1
ATOM 1019 C C . LEU A 1 127 ? -8.924 9.117 39.970 1.00 95.00 127 LEU A C 1
ATOM 1021 O O . LEU A 1 127 ? -9.809 9.509 40.731 1.00 95.00 127 LEU A O 1
ATOM 1025 N N . GLY A 1 128 ? -8.618 7.821 39.850 1.00 92.62 128 GLY A N 1
ATOM 1026 C CA . GLY A 1 128 ? -9.263 6.738 40.599 1.00 92.62 128 GLY A CA 1
ATOM 1027 C C . GLY A 1 128 ? -10.465 6.095 39.901 1.00 92.62 128 GLY A C 1
ATOM 1028 O O . GLY A 1 128 ? -11.206 5.355 40.546 1.00 92.62 128 GLY A O 1
ATOM 1029 N N . GLY A 1 129 ? -10.683 6.369 38.611 1.00 91.00 129 GLY A N 1
ATOM 1030 C CA . GLY A 1 129 ? -11.741 5.734 37.826 1.00 91.00 129 GLY A CA 1
ATOM 1031 C C . GLY A 1 129 ? -11.466 4.257 37.515 1.00 91.00 129 GLY A C 1
ATOM 1032 O O . GLY A 1 129 ? -10.316 3.820 37.425 1.00 91.00 129 GLY A O 1
ATOM 1033 N N . VAL A 1 130 ? -12.534 3.478 37.323 1.00 92.44 130 VAL A N 1
ATOM 1034 C CA . VAL A 1 130 ? -12.458 2.051 36.971 1.00 92.44 130 VAL A CA 1
ATOM 1035 C C . VAL A 1 130 ? -12.126 1.911 35.488 1.00 92.44 130 VAL A C 1
ATOM 1037 O O . VAL A 1 130 ? -12.904 2.306 34.621 1.00 92.44 130 VAL A O 1
ATOM 1040 N N . LYS A 1 131 ? -10.954 1.350 35.182 1.00 89.19 131 LYS A N 1
ATOM 1041 C CA . LYS A 1 131 ? -10.418 1.265 33.817 1.00 89.19 131 LYS A CA 1
ATOM 1042 C C . LYS A 1 131 ? -11.381 0.586 32.840 1.00 89.19 131 LYS A C 1
ATOM 1044 O O . LYS A 1 131 ? -11.506 1.042 31.707 1.00 89.19 131 LYS A O 1
ATOM 1049 N N . GLU A 1 132 ? -12.030 -0.491 33.266 1.00 91.44 132 GLU A N 1
ATOM 1050 C CA . GLU A 1 132 ? -12.953 -1.278 32.449 1.00 91.44 132 GLU A CA 1
ATOM 1051 C C . GLU A 1 132 ? -14.149 -0.428 31.992 1.00 91.44 132 GLU A C 1
ATOM 1053 O O . GLU A 1 132 ? -14.400 -0.338 30.792 1.00 91.44 132 GLU A O 1
ATOM 1058 N N . GLU A 1 133 ? -14.793 0.298 32.910 1.00 90.19 133 GLU A N 1
ATOM 1059 C CA . GLU A 1 133 ? -15.920 1.198 32.607 1.00 90.19 133 GLU A CA 1
ATOM 1060 C C . GLU A 1 133 ? -15.510 2.358 31.684 1.00 90.19 133 GLU A C 1
ATOM 1062 O O . GLU A 1 133 ? -16.281 2.821 30.845 1.00 90.19 133 GLU A O 1
ATOM 1067 N N . ILE A 1 134 ? -14.274 2.845 31.821 1.00 89.31 134 ILE A N 1
ATOM 1068 C CA . ILE A 1 134 ? -13.752 3.936 30.991 1.00 89.31 134 ILE A CA 1
ATOM 1069 C C . ILE A 1 134 ? -13.483 3.448 29.560 1.00 89.31 134 ILE A C 1
ATOM 1071 O O . ILE A 1 134 ? -13.798 4.154 28.602 1.00 89.31 134 ILE A O 1
ATOM 1075 N N . ILE A 1 135 ? -12.942 2.237 29.397 1.00 90.25 135 ILE A N 1
ATOM 1076 C CA . ILE A 1 135 ? -12.694 1.641 28.075 1.00 90.25 135 ILE A CA 1
ATOM 1077 C C . ILE A 1 135 ? -14.007 1.270 27.377 1.00 90.25 135 ILE A C 1
ATOM 1079 O O . ILE A 1 135 ? -14.079 1.382 26.156 1.00 90.25 135 ILE A O 1
ATOM 1083 N N . GLU A 1 136 ? -15.064 0.911 28.111 1.00 91.19 136 GLU A N 1
ATOM 1084 C CA . GLU A 1 136 ? -16.397 0.673 27.528 1.00 91.19 136 GLU A CA 1
ATOM 1085 C C . GLU A 1 136 ? -16.981 1.907 26.817 1.00 91.19 136 GLU A C 1
ATOM 1087 O O . GLU A 1 136 ? -17.831 1.772 25.932 1.00 91.19 136 GLU A O 1
ATOM 1092 N N . LYS A 1 137 ? -16.488 3.114 27.126 1.00 85.06 137 LYS A N 1
ATOM 1093 C CA . LYS A 1 137 ? -16.835 4.341 26.389 1.00 85.06 137 LYS A CA 1
ATOM 1094 C C . LYS A 1 137 ? -16.208 4.386 24.986 1.00 85.06 137 LYS A C 1
ATOM 1096 O O . LYS A 1 137 ? -16.720 5.091 24.120 1.00 85.06 137 LYS A O 1
ATOM 1101 N N . CYS A 1 138 ? -15.133 3.636 24.730 1.00 88.38 138 CYS A N 1
ATOM 1102 C CA . CYS A 1 138 ? -14.534 3.451 23.402 1.00 88.38 138 CYS A CA 1
ATOM 1103 C C . CYS A 1 138 ? -15.294 2.371 22.618 1.00 88.38 138 CYS A C 1
ATOM 1105 O O . CYS A 1 138 ? -14.774 1.298 22.313 1.00 88.38 138 CYS A O 1
ATOM 1107 N N . ASN A 1 139 ? -16.555 2.660 22.321 1.00 90.56 139 ASN A N 1
ATOM 1108 C CA . ASN A 1 139 ? -17.493 1.748 21.674 1.00 90.56 139 ASN A CA 1
ATOM 1109 C C . ASN A 1 139 ? -17.872 2.224 20.260 1.00 90.56 139 ASN A C 1
ATOM 1111 O O . ASN A 1 139 ? -17.327 3.201 19.738 1.00 90.56 139 ASN A O 1
ATOM 1115 N N . ASN A 1 140 ? -18.844 1.547 19.649 1.00 93.88 140 ASN A N 1
ATOM 1116 C CA . ASN A 1 140 ? -19.333 1.886 18.314 1.00 93.88 140 ASN A CA 1
ATOM 1117 C C . ASN A 1 140 ? -19.892 3.313 18.222 1.00 93.88 140 ASN A C 1
ATOM 1119 O O . ASN A 1 140 ? -19.663 3.970 17.217 1.00 93.88 140 ASN A O 1
ATOM 1123 N N . GLU A 1 141 ? -20.558 3.835 19.254 1.00 94.38 141 GLU A N 1
ATOM 1124 C CA . GLU A 1 141 ? -21.067 5.216 19.233 1.00 94.38 141 GLU A CA 1
ATOM 1125 C C . GLU A 1 141 ? -19.915 6.227 19.159 1.00 94.38 141 GLU A C 1
ATOM 1127 O O . GLU A 1 141 ? -19.971 7.197 18.401 1.00 94.38 141 GLU A O 1
ATOM 1132 N N . SER A 1 142 ? -18.826 5.967 19.890 1.00 91.88 142 SER A N 1
ATOM 1133 C CA . SER A 1 142 ? -17.619 6.798 19.830 1.00 91.88 142 SER A CA 1
ATOM 1134 C C . SER A 1 142 ? -16.943 6.750 18.453 1.00 91.88 142 SER A C 1
ATOM 1136 O O . SER A 1 142 ? -16.462 7.777 17.964 1.00 91.88 142 SER A O 1
ATOM 1138 N N . PHE A 1 143 ? -16.954 5.578 17.807 1.00 94.94 143 PHE A N 1
ATOM 1139 C CA . PHE A 1 143 ? -16.446 5.393 16.451 1.00 94.94 143 PHE A CA 1
ATOM 1140 C C . PHE A 1 143 ? -17.305 6.141 15.430 1.00 94.94 143 PHE A C 1
ATOM 1142 O O . PHE A 1 143 ? -16.766 6.896 14.626 1.00 94.94 143 PHE A O 1
ATOM 1149 N N . GLU A 1 144 ? -18.629 6.000 15.497 1.00 96.81 144 GLU A N 1
ATOM 1150 C CA . GLU A 1 144 ? -19.558 6.706 14.610 1.00 96.81 144 GLU A CA 1
ATOM 1151 C C . GLU A 1 144 ? -19.443 8.223 14.775 1.00 96.81 144 GLU A C 1
ATOM 1153 O O . GLU A 1 144 ? -19.446 8.965 13.793 1.00 96.81 144 GLU A O 1
ATOM 1158 N N . SER A 1 145 ? -19.273 8.716 16.006 1.00 95.38 145 SER A N 1
ATOM 1159 C CA . SER A 1 145 ? -19.029 10.142 16.242 1.00 95.38 145 SER A CA 1
ATOM 1160 C C . SER A 1 145 ? -17.753 10.620 15.544 1.00 95.38 145 SER A C 1
ATOM 1162 O O . SER A 1 145 ? -17.775 11.652 14.872 1.00 95.38 145 SER A O 1
ATOM 1164 N N . TRP A 1 146 ? -16.653 9.873 15.679 1.00 96.88 146 TRP A N 1
ATOM 1165 C CA . TRP A 1 146 ? -15.395 10.170 14.989 1.00 96.88 146 TRP A CA 1
ATOM 1166 C C . TRP A 1 146 ? -15.546 10.103 13.463 1.00 96.88 146 TRP A C 1
ATOM 1168 O O . TRP A 1 146 ? -15.052 10.980 12.755 1.00 96.88 146 TRP A O 1
ATOM 1178 N N . PHE A 1 147 ? -16.255 9.099 12.948 1.00 97.44 147 PHE A N 1
ATOM 1179 C CA . PHE A 1 147 ? -16.462 8.908 11.515 1.00 97.44 147 PHE A CA 1
ATOM 1180 C C . PHE A 1 147 ? -17.268 10.061 10.900 1.00 97.44 147 PHE A C 1
ATOM 1182 O O . PHE A 1 147 ? -16.857 10.633 9.891 1.00 97.44 147 PHE A O 1
ATOM 1189 N N . ASN A 1 148 ? -18.356 10.472 11.557 1.00 97.62 148 ASN A N 1
ATOM 1190 C CA . ASN A 1 148 ? -19.167 11.617 11.141 1.00 97.62 148 ASN A CA 1
ATOM 1191 C C . ASN A 1 148 ? -18.374 12.935 11.167 1.00 97.62 148 ASN A C 1
ATOM 1193 O O . ASN A 1 148 ? -18.581 13.817 10.331 1.00 97.62 148 ASN A O 1
ATOM 1197 N N . GLU A 1 149 ? -17.473 13.106 12.136 1.00 96.88 149 GLU A N 1
ATOM 1198 C CA . GLU A 1 149 ? -16.580 14.266 12.185 1.00 96.88 149 GLU A CA 1
ATOM 1199 C C . GLU A 1 149 ? -15.554 14.237 11.046 1.00 96.88 149 GLU A C 1
ATOM 1201 O O . GLU A 1 149 ? -15.390 15.235 10.340 1.00 96.88 149 GLU A O 1
ATOM 1206 N N . LEU A 1 150 ? -14.920 13.084 10.814 1.00 97.75 150 LEU A N 1
ATOM 1207 C CA . LEU A 1 150 ? -14.000 12.878 9.698 1.00 97.75 150 LEU A CA 1
ATOM 1208 C C . LEU A 1 150 ? -14.673 13.206 8.359 1.00 97.75 150 LEU A C 1
ATOM 1210 O O . LEU A 1 150 ? -14.091 13.925 7.548 1.00 97.75 150 LEU A O 1
ATOM 1214 N N . GLU A 1 151 ? -15.896 12.724 8.135 1.00 97.19 151 GLU A N 1
ATOM 1215 C CA . GLU A 1 151 ? -16.650 12.992 6.910 1.00 97.19 151 GLU A CA 1
ATOM 1216 C C . GLU A 1 151 ? -16.887 14.497 6.707 1.00 97.19 151 GLU A C 1
ATOM 1218 O O . GLU A 1 151 ? -16.635 15.025 5.621 1.00 97.19 151 GLU A O 1
ATOM 1223 N N . LYS A 1 152 ? -17.299 15.220 7.758 1.00 97.06 152 LYS A N 1
ATOM 1224 C CA . LYS A 1 152 ? -17.481 16.682 7.703 1.00 97.06 152 LYS A CA 1
ATOM 1225 C C . LYS A 1 152 ? -16.186 17.399 7.331 1.00 97.06 152 LYS A C 1
ATOM 1227 O O . LYS A 1 152 ? -16.195 18.247 6.439 1.00 97.06 152 LYS A O 1
ATOM 1232 N N . VAL A 1 153 ? -15.077 17.051 7.985 1.00 96.69 153 VAL A N 1
ATOM 1233 C CA . VAL A 1 153 ? -13.765 17.667 7.732 1.00 96.69 153 VAL A CA 1
ATOM 1234 C C . VAL A 1 153 ? -13.286 17.381 6.306 1.00 96.69 153 VAL A C 1
ATOM 1236 O O . VAL A 1 153 ? -12.779 18.284 5.633 1.00 96.69 153 VAL A O 1
ATOM 1239 N N . LEU A 1 154 ? -13.472 16.151 5.816 1.00 95.88 154 LEU A N 1
ATOM 1240 C CA . LEU A 1 154 ? -13.126 15.782 4.444 1.00 95.88 154 LEU A CA 1
ATOM 1241 C C . LEU A 1 154 ? -13.986 16.537 3.430 1.00 95.88 154 LEU A C 1
ATOM 1243 O O . LEU A 1 154 ? -13.430 17.111 2.502 1.00 95.88 154 LEU A O 1
ATOM 1247 N N . ASN A 1 155 ? -15.303 16.619 3.626 1.00 94.69 155 ASN A N 1
ATOM 1248 C CA . ASN A 1 155 ? -16.186 17.371 2.732 1.00 94.69 155 ASN A CA 1
ATOM 1249 C C . ASN A 1 155 ? -15.785 18.850 2.648 1.00 94.69 155 ASN A C 1
ATOM 1251 O O . ASN A 1 155 ? -15.649 19.394 1.554 1.00 94.69 155 ASN A O 1
ATOM 1255 N N . VAL A 1 156 ? -15.509 19.484 3.789 1.00 95.38 156 VAL A N 1
ATOM 1256 C CA . VAL A 1 156 ? -15.012 20.868 3.835 1.00 95.38 156 VAL A CA 1
ATOM 1257 C C . VAL A 1 156 ? -13.677 21.003 3.100 1.00 95.38 156 VAL A C 1
ATOM 1259 O O . VAL A 1 156 ? -13.490 21.966 2.370 1.00 95.38 156 VAL A O 1
ATOM 1262 N N . THR A 1 157 ? -12.755 20.055 3.263 1.00 94.62 157 THR A N 1
ATOM 1263 C CA . THR A 1 157 ? -11.421 20.120 2.639 1.00 94.62 157 THR A CA 1
ATOM 1264 C C . THR A 1 157 ? -11.468 19.879 1.130 1.00 94.62 157 THR A C 1
ATOM 1266 O O . THR A 1 157 ? -10.689 20.461 0.382 1.00 94.62 157 THR A O 1
ATOM 1269 N N . ILE A 1 158 ? -12.355 18.998 0.669 1.00 92.75 158 ILE A N 1
ATOM 1270 C CA . ILE A 1 158 ? -12.456 18.613 -0.743 1.00 92.75 158 ILE A CA 1
ATOM 1271 C C . ILE A 1 158 ? -13.160 19.698 -1.567 1.00 92.75 158 ILE A C 1
ATOM 1273 O O . ILE A 1 158 ? -12.788 19.908 -2.722 1.00 92.75 158 ILE A O 1
ATOM 1277 N N . TYR A 1 159 ? -14.165 20.369 -0.994 1.00 90.69 159 TYR A N 1
ATOM 1278 C CA . TYR A 1 159 ? -15.066 21.259 -1.737 1.00 90.69 159 TYR A CA 1
ATOM 1279 C C . TYR A 1 159 ? -14.902 22.763 -1.451 1.00 90.69 159 TYR A C 1
ATOM 1281 O O . TYR A 1 159 ? -15.595 23.549 -2.098 1.00 90.69 159 TYR A O 1
ATOM 1289 N N . ASN A 1 160 ? -14.007 23.170 -0.542 1.00 77.44 160 ASN A N 1
ATOM 1290 C CA . ASN A 1 160 ? -13.603 24.575 -0.352 1.00 77.44 160 ASN A CA 1
ATOM 1291 C C . ASN A 1 160 ? -12.234 24.863 -0.973 1.00 77.44 160 ASN A C 1
ATOM 1293 O O . ASN A 1 160 ? -12.040 26.014 -1.418 1.00 77.44 160 ASN A O 1
#

=== Feature glossary ===
Key to the feature types in this record:

Secondary structure (8-state, DSSP). Secondary structure is the local, repeating backbone conformation. DSSP classifies it into eight states by reading the hydrogen-bond network: three helix types (H, G, I), two β types (E, B), two non-regular types (T, S), and unstructured coil (-).

Backbone torsions (φ/ψ). Backbone dihedral angles. Every residue except chain termini has a φ (preceding-C → N → Cα → C) and a ψ (N → Cα → C → next-N). They are reported in degrees following the IUPAC sign convention. Secondary structure is essentially a statement about which (φ, ψ) basin each residue occupies.

Predicted aligned error. Predicted Aligned Error (PAE) is an AlphaFold confidence matrix: entry (i, j) is the expected error in the position of residue j, in ångströms, when the prediction is superimposed on the true structure at residue i. Low PAE within a block of residues means that block is internally rigid and well-predicted; high PAE between two blocks means their relative placement is uncertain even if each block individually is confident.

B-factor. B-factor (Debye–Waller factor) reflects atomic displacement in the crystal lattice. It is an experimental observable (units Å²), not a prediction; low values mean the atom is pinned down, high values mean it moves or is heterogeneous across the crystal.

Secondary structure (3-state, P-SEA). Three-state secondary structure (P-SEA) collapses the eight DSSP classes into helix (a), strand (b), and coil (c). P-SEA assigns these from Cα geometry alone — distances and angles — without requiring backbone oxygens, so it works on any Cα trace.

Sequence. Primary structure: the covalent order of the twenty standard amino acids along the backbone. Two proteins with the same sequence will (almost always) fold to the same structure; two with 30% identity often share a fold but not the details.

pLDDT. pLDDT is the predicted lDDT-Cα score: AlphaFold's confidence that the local environment of each residue (all inter-atomic distances within 15 Å) is correctly placed. It is a per-residue number between 0 and 100, with higher meaning more reliable.

InterPro / GO / CATH / organism. Functional annotations link the protein to curated databases. InterPro entries identify conserved domains and families by matching the sequence against member-database signatures (Pfam, PROSITE, CDD, …). Gene Ontology (GO) terms describe molecular function, biological process, and cellular component in a controlled vocabulary. CATH places the structure in a hierarchical fold classification (Class/Architecture/Topology/Homologous-superfamily). The organism is the source species.

Contact-map, Ramachandran, and PAE plots. Three diagnostic plots accompany the record. The Cα contact map visualizes the tertiary structure as a 2D adjacency matrix (8 Å cutoff, sequence-local contacts suppressed). The Ramachandran plot shows the distribution of backbone (φ, ψ) torsions, with points in the α and β basins reflecting secondary structure content. The PAE plot shows AlphaFold's inter-residue confidence as a color matrix.

mmCIF coordinates. The mmCIF table is the protein's shape written out atom by atom. For each backbone N, Cα, C, and carbonyl O, it records an (x, y, z) coordinate triple in Å plus the residue type, chain letter, and residue number.

Radius of gyration, Cα contacts, bounding box. Three whole-structure scalars: the radius of gyration (RMS distance of Cα from centroid, in Å), the count of Cα–Cα contacts (pairs closer than 8 Å and separated by more than four residues in sequence — i.e. tertiary, not local, contacts), and the bounding-box dimensions. Together they distinguish compact globular folds from extended fibres or disordered chains.

Foldseek 3Di. The Foldseek 3Di string encodes local tertiary geometry as a 20-letter alphabet — one character per residue — derived from the relative positions of nearby Cα atoms. Unlike the amino-acid sequence, 3Di is a direct function of the 3D structure, so two proteins with the same fold have similar 3Di strings even at low sequence identity.

Rendered structure images. Six rendered views show the 3D structure from the faces of a cube — i.e. along ±x, ±y, ±z. Rendering representation is drawn randomly per protein from cartoon (secondary-structure ribbons), sticks (backbone bonds), or molecular surface; coloring is either N→C rainbow (blue at the N-terminus through red at the C-terminus) or one color per chain.

Nearest PDB structures. The Foldseek neighbor list gives the closest experimentally determined structures in the PDB, ranked by structural alignment. TM-score near 1 means near-identical fold; near 0.3 means only rough topology match. This is how one finds what a novel AlphaFold prediction most resembles in the solved-structure universe.

Solvent-accessible surface area. SASA measures how much of the protein is reachable by solvent. It is computed by rolling a water-sized probe over the atomic surface and summing the exposed area (Å²). Per-residue SASA distinguishes core (buried, low SASA) from surface (exposed, high SASA) residues; total SASA is a whole-molecule size measure.